Protein AF-A0AAJ5X3U8-F1 (afdb_monomer_lite)

Secondary structure (DSSP, 8-state):
------HHHHHTTS---S-------HHHHHHHHHHHHHHHHHHHHHHHHHTT-HHHHHHHHHHHHHHHHHHHHHHHHHHHHHHH-TTS-HHHHHHHHHHHHHHHHHHHHHHHHHHHHHHHHTTS---

pLDDT: mean 78.02, std 20.42, range [29.86, 94.88]

Sequence (127 aa):
MRFAISPALAAALLVCAAGVRAQSSPTYDSYRQYSQATNQAIDDMGTANDNDDVFAGCRAAERVMYNARYTANALVDLIEETKADGSIDADDRARRLQFYRSEWDDYNQLARDASNGLDACSGINYR

Organism: NCBI:txid3121345

Radius of gyration: 16.68 Å; chains: 1; bounding box: 35×26×49 Å

Foldseek 3Di:
DDDPPPCVLVVVVPPPPDDDPPPCDPLNVLLVVLNVQLVVLVVQLVVCVVVVNLVSNLVSLVSNLVSLVSNLVSLVVVLVVLVPDPPDDPVVSVVSNVVSVVSSVVSVVSNVVSVVSNVVVVPPDPD

Structure (mmCIF, N/CA/C/O backbone):
data_AF-A0AAJ5X3U8-F1
#
_entry.id   AF-A0AAJ5X3U8-F1
#
loop_
_atom_site.group_PDB
_atom_site.id
_atom_site.type_symbol
_atom_site.label_atom_id
_atom_site.label_alt_id
_atom_site.label_comp_id
_atom_site.label_asym_id
_atom_site.label_entity_id
_atom_site.label_seq_id
_atom_site.pdbx_PDB_ins_code
_atom_site.Cartn_x
_atom_site.Cartn_y
_atom_site.Cartn_z
_atom_site.occupancy
_atom_site.B_iso_or_equiv
_atom_site.auth_seq_id
_atom_site.auth_comp_id
_atom_site.auth_asym_id
_atom_site.auth_atom_id
_atom_site.pdbx_PDB_model_num
ATOM 1 N N . MET 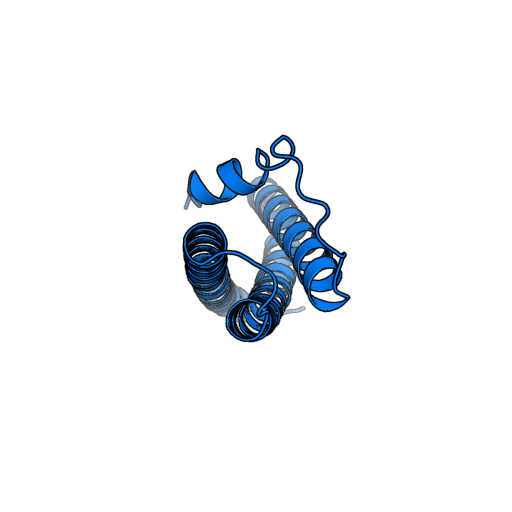A 1 1 ? 4.168 8.960 -20.541 1.00 34.50 1 MET A N 1
ATOM 2 C CA . MET A 1 1 ? 2.910 9.191 -19.796 1.00 34.50 1 MET A CA 1
ATOM 3 C C . MET A 1 1 ? 3.315 9.602 -18.387 1.00 34.50 1 MET A C 1
ATOM 5 O O . MET A 1 1 ? 4.065 8.863 -17.772 1.00 34.50 1 MET A O 1
ATOM 9 N N . ARG A 1 2 ? 2.958 10.806 -17.921 1.00 29.86 2 ARG A N 1
ATOM 10 C CA . ARG A 1 2 ? 3.296 11.268 -16.562 1.00 29.86 2 ARG A CA 1
ATOM 11 C C . ARG A 1 2 ? 2.343 10.586 -15.580 1.00 29.86 2 ARG A C 1
ATOM 13 O O . ARG A 1 2 ? 1.150 10.871 -15.629 1.00 29.86 2 ARG A O 1
ATOM 20 N N . PHE A 1 3 ? 2.851 9.694 -14.733 1.00 35.72 3 PHE A N 1
ATOM 21 C CA . PHE A 1 3 ? 2.089 9.176 -13.599 1.00 35.72 3 PHE A CA 1
ATOM 22 C C . PHE A 1 3 ? 1.889 10.330 -12.615 1.00 35.72 3 PHE A C 1
ATOM 24 O O . PHE A 1 3 ? 2.833 10.795 -1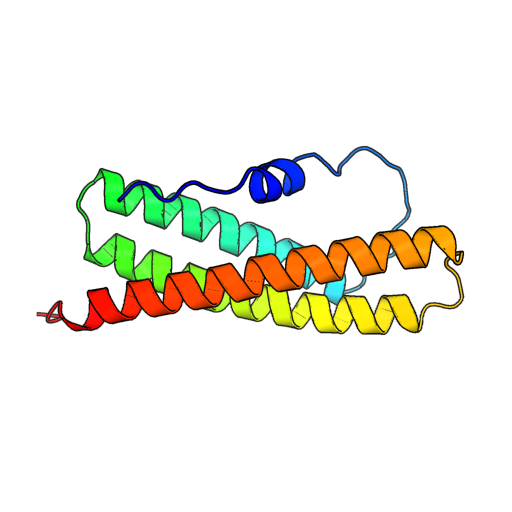1.980 1.00 35.72 3 PHE A O 1
ATOM 31 N N . ALA A 1 4 ? 0.671 10.864 -12.563 1.00 31.64 4 ALA A N 1
ATOM 32 C CA . ALA A 1 4 ? 0.297 11.837 -11.553 1.00 31.64 4 ALA A CA 1
ATOM 33 C C . ALA A 1 4 ? 0.167 11.078 -10.230 1.00 31.64 4 ALA A C 1
ATOM 35 O O . ALA A 1 4 ? -0.813 10.371 -10.015 1.00 31.64 4 ALA A O 1
ATOM 36 N N . ILE A 1 5 ? 1.185 11.179 -9.377 1.00 41.28 5 ILE A N 1
ATOM 37 C CA . ILE A 1 5 ? 1.122 10.669 -8.009 1.00 41.28 5 ILE A CA 1
ATOM 38 C C . ILE A 1 5 ? 0.040 11.493 -7.304 1.00 41.28 5 ILE A C 1
ATOM 40 O O . ILE A 1 5 ? 0.188 12.703 -7.123 1.00 41.28 5 ILE A O 1
ATOM 44 N N . SER A 1 6 ? -1.095 10.859 -7.007 1.00 38.22 6 SER A N 1
ATOM 45 C CA . SER A 1 6 ? -2.247 11.509 -6.386 1.00 38.22 6 SER A CA 1
ATOM 46 C C . SER A 1 6 ? -1.837 12.211 -5.083 1.00 38.22 6 SER A C 1
ATOM 48 O O . SER A 1 6 ? -1.053 11.652 -4.314 1.00 38.22 6 SER A O 1
ATOM 50 N N . PRO A 1 7 ? -2.394 13.394 -4.762 1.00 40.19 7 PRO A N 1
ATOM 51 C CA . PRO A 1 7 ? -2.092 14.124 -3.524 1.00 40.19 7 PRO A CA 1
ATOM 52 C C . PRO A 1 7 ? -2.414 13.340 -2.235 1.00 40.19 7 PRO A C 1
ATOM 54 O O . PRO A 1 7 ? -1.975 13.737 -1.159 1.00 40.19 7 PRO A O 1
ATOM 57 N N . ALA A 1 8 ? -3.119 12.207 -2.336 1.00 41.78 8 ALA A N 1
ATOM 58 C CA . ALA A 1 8 ? -3.292 11.237 -1.256 1.00 41.78 8 ALA A CA 1
ATOM 59 C C . ALA A 1 8 ? -1.958 10.609 -0.797 1.00 41.78 8 ALA A C 1
ATOM 61 O O . ALA A 1 8 ? -1.715 10.523 0.405 1.00 41.78 8 ALA A O 1
ATOM 62 N N . LEU A 1 9 ? -1.036 10.293 -1.721 1.00 41.47 9 LEU A N 1
ATOM 63 C CA . LEU A 1 9 ? 0.303 9.785 -1.375 1.00 41.47 9 LEU A CA 1
ATOM 64 C C . LEU A 1 9 ? 1.155 10.845 -0.654 1.00 41.47 9 LEU A C 1
ATOM 66 O O . LEU A 1 9 ? 1.961 10.515 0.212 1.00 41.47 9 LEU A O 1
ATOM 70 N N . ALA A 1 10 ? 0.943 12.130 -0.957 1.00 38.22 10 ALA A N 1
ATOM 71 C CA . ALA A 1 10 ? 1.606 13.231 -0.258 1.00 38.22 10 ALA A CA 1
ATOM 72 C C . ALA A 1 10 ? 1.051 13.449 1.165 1.00 38.22 10 ALA A C 1
ATOM 74 O O . ALA A 1 10 ? 1.770 13.929 2.041 1.00 38.22 10 ALA A O 1
ATOM 75 N N . ALA A 1 11 ? -0.203 13.065 1.429 1.00 37.88 11 ALA A N 1
ATOM 76 C CA . ALA A 1 11 ? -0.806 13.160 2.758 1.00 37.88 11 ALA A CA 1
ATOM 77 C C . ALA A 1 11 ? -0.277 12.090 3.735 1.00 37.88 11 ALA A C 1
ATOM 79 O O . ALA A 1 11 ? -0.254 12.332 4.943 1.00 37.88 11 ALA A O 1
ATOM 80 N N . ALA A 1 12 ? 0.240 10.963 3.229 1.00 42.53 12 ALA A N 1
ATOM 81 C CA . ALA A 1 12 ? 0.898 9.939 4.046 1.00 42.53 12 ALA A CA 1
ATOM 82 C C . ALA A 1 12 ? 2.191 10.444 4.729 1.00 42.53 12 ALA A C 1
ATOM 84 O O . ALA A 1 12 ? 2.628 9.878 5.730 1.00 42.53 12 ALA A O 1
ATOM 85 N N . LEU A 1 13 ? 2.780 11.548 4.248 1.00 41.22 13 LEU A N 1
ATOM 86 C CA . LEU A 1 13 ? 3.964 12.185 4.842 1.00 41.22 13 LEU A CA 1
ATOM 87 C C . LEU A 1 13 ? 3.651 13.133 6.018 1.00 41.22 13 LEU A C 1
ATOM 89 O O . LEU A 1 13 ? 4.582 13.559 6.701 1.00 41.22 13 LEU A O 1
ATOM 93 N N . LEU A 1 14 ? 2.378 13.466 6.288 1.00 37.28 14 LEU A N 1
ATOM 94 C CA . LEU A 1 14 ? 2.002 14.501 7.269 1.00 37.28 14 LEU A CA 1
ATOM 95 C C . LEU A 1 14 ? 1.254 14.009 8.522 1.00 37.28 14 LEU A C 1
ATOM 97 O O . LEU A 1 14 ? 0.810 14.832 9.323 1.00 37.28 14 LEU A O 1
ATOM 101 N N . VAL A 1 15 ? 1.148 12.700 8.764 1.00 44.69 15 VAL A N 1
ATOM 102 C CA . VAL A 1 15 ? 0.530 12.170 9.999 1.00 44.69 15 VAL A CA 1
ATOM 103 C C . VAL A 1 15 ? 1.608 11.822 11.032 1.00 44.69 15 VAL A C 1
ATOM 105 O O . VAL A 1 15 ? 1.815 10.670 11.390 1.00 44.69 15 VAL A O 1
ATOM 108 N N . CYS A 1 16 ? 2.316 12.843 11.524 1.00 39.47 16 CYS A N 1
ATOM 109 C CA . CYS A 1 16 ? 3.278 12.707 12.631 1.00 39.47 16 CYS A CA 1
ATOM 110 C C . CYS A 1 16 ? 2.926 13.537 13.881 1.00 39.47 16 CYS A C 1
ATOM 112 O O . CYS A 1 16 ? 3.721 13.580 14.814 1.00 39.47 16 CYS A O 1
ATOM 114 N N . ALA A 1 17 ? 1.766 14.201 13.951 1.00 34.34 17 ALA A N 1
ATOM 115 C CA . ALA A 1 17 ? 1.547 15.240 14.972 1.00 34.34 17 ALA A CA 1
ATOM 116 C C . ALA A 1 17 ? 0.270 15.128 15.824 1.00 34.34 17 ALA A C 1
ATOM 118 O O . ALA A 1 17 ? -0.076 16.088 16.508 1.00 34.34 17 ALA A O 1
ATOM 119 N N . ALA A 1 18 ? -0.414 13.984 15.857 1.00 33.69 18 ALA A N 1
ATOM 120 C CA . ALA A 1 18 ? -1.495 13.765 16.821 1.00 33.69 18 ALA A CA 1
ATOM 121 C C . ALA A 1 18 ? -1.136 12.588 17.724 1.00 33.69 18 ALA A C 1
ATOM 123 O O . ALA A 1 18 ? -1.187 11.430 17.316 1.00 33.69 18 ALA A O 1
ATOM 124 N N . GLY A 1 19 ? -0.709 12.915 18.945 1.00 37.31 19 GLY A N 1
ATOM 125 C CA . GLY A 1 19 ? -0.332 11.956 19.968 1.00 37.31 19 GLY A CA 1
ATOM 126 C C . GLY A 1 19 ? -1.412 10.906 20.182 1.00 37.31 19 GLY A C 1
ATOM 127 O O . GLY A 1 19 ? -2.456 11.174 20.762 1.00 37.31 19 GLY A O 1
ATOM 128 N N . VAL A 1 20 ? -1.114 9.685 19.768 1.00 40.06 20 VAL A N 1
ATOM 129 C CA . VAL A 1 20 ? -1.757 8.491 20.284 1.00 40.06 20 VAL A CA 1
ATOM 130 C C . VAL A 1 20 ? -0.620 7.539 20.583 1.00 40.06 20 VAL A C 1
ATOM 132 O O . VAL A 1 20 ? 0.205 7.252 19.719 1.00 40.06 20 VAL A O 1
ATOM 135 N N . ARG A 1 21 ? -0.556 7.061 21.825 1.00 39.31 21 ARG A N 1
ATOM 136 C CA . ARG A 1 21 ? 0.128 5.811 22.151 1.00 39.31 21 ARG A CA 1
ATOM 137 C C . ARG A 1 21 ? -0.571 4.704 21.357 1.00 39.31 21 ARG A C 1
ATOM 139 O O . ARG A 1 21 ? -1.401 3.985 21.900 1.00 39.31 21 ARG A O 1
ATOM 146 N N . ALA A 1 22 ? -0.308 4.618 20.058 1.00 42.81 22 ALA A N 1
ATOM 147 C CA . ALA A 1 22 ? -0.559 3.411 19.309 1.00 42.81 22 ALA A CA 1
ATOM 148 C C . ALA A 1 22 ? 0.368 2.381 19.948 1.00 42.81 22 ALA A C 1
ATOM 150 O O . ALA A 1 22 ? 1.589 2.528 19.905 1.00 42.81 22 ALA A O 1
ATOM 151 N N . GLN A 1 23 ? -0.207 1.395 20.634 1.00 49.78 23 GLN A N 1
ATOM 152 C CA . GLN A 1 23 ? 0.495 0.133 20.803 1.00 49.78 23 GLN A CA 1
ATOM 153 C C . GLN A 1 23 ? 0.881 -0.277 19.384 1.00 49.78 23 GLN A C 1
ATOM 155 O O . GLN A 1 23 ? 0.002 -0.491 18.553 1.00 49.78 23 GLN A O 1
ATOM 160 N N . SER A 1 24 ? 2.173 -0.228 19.074 1.00 57.28 24 SER A N 1
ATOM 161 C CA . SER A 1 24 ? 2.716 -0.679 17.800 1.00 57.28 24 SER A CA 1
ATOM 162 C C . SER A 1 24 ? 2.395 -2.166 17.700 1.00 57.28 24 SER A C 1
ATOM 164 O O . SER A 1 24 ? 3.090 -2.994 18.294 1.00 57.28 24 SER A O 1
ATOM 166 N N . SER A 1 25 ? 1.264 -2.504 17.072 1.00 72.12 25 SER A N 1
ATOM 167 C CA . SER A 1 25 ? 0.962 -3.895 16.770 1.00 72.12 25 SER A CA 1
ATOM 168 C C . SER A 1 25 ? 1.970 -4.359 15.714 1.00 72.12 25 SER A C 1
ATOM 170 O O . SER A 1 25 ? 2.360 -3.564 14.850 1.00 72.12 25 SER A O 1
ATOM 172 N N . PRO A 1 26 ? 2.408 -5.629 15.747 1.00 80.50 26 PRO A N 1
ATOM 173 C CA . PRO A 1 26 ? 3.287 -6.175 14.711 1.00 80.50 26 PRO A CA 1
ATOM 174 C C . PRO A 1 26 ? 2.734 -5.960 13.290 1.00 80.50 26 PRO A C 1
ATOM 176 O O . PRO A 1 26 ? 3.488 -5.761 12.335 1.00 80.50 26 PRO A O 1
ATOM 179 N N . THR A 1 27 ? 1.406 -5.948 13.164 1.00 83.12 27 THR A N 1
ATOM 180 C CA . THR A 1 27 ? 0.658 -5.652 11.940 1.00 83.12 27 THR A CA 1
ATOM 181 C C . THR A 1 27 ? 0.841 -4.200 11.498 1.00 83.12 27 THR A C 1
ATOM 183 O O . THR A 1 27 ? 1.139 -3.953 10.330 1.00 83.12 27 THR A O 1
ATOM 186 N N . TYR A 1 28 ? 0.753 -3.234 12.420 1.00 83.62 28 TYR A N 1
ATOM 187 C CA . TYR A 1 28 ? 0.984 -1.818 12.119 1.00 83.62 28 TYR A CA 1
ATOM 188 C C . TYR A 1 28 ? 2.433 -1.539 11.710 1.00 83.62 28 TYR A C 1
ATOM 190 O O . TYR A 1 28 ? 2.677 -0.800 10.755 1.00 83.62 28 TYR A O 1
ATOM 198 N N . ASP A 1 29 ? 3.398 -2.171 12.381 1.00 84.56 29 ASP A N 1
ATOM 199 C CA . ASP A 1 29 ? 4.814 -2.050 12.024 1.00 84.56 29 ASP A CA 1
ATOM 200 C C . ASP A 1 29 ? 5.094 -2.626 10.633 1.00 84.56 29 ASP A C 1
ATOM 202 O O . ASP A 1 29 ? 5.803 -2.004 9.837 1.00 84.56 29 ASP A O 1
ATOM 206 N N . SER A 1 30 ? 4.473 -3.766 10.310 1.00 82.38 30 SER A N 1
ATOM 207 C CA . SER A 1 30 ? 4.533 -4.361 8.974 1.00 82.38 30 SER A CA 1
ATOM 208 C C . SER A 1 30 ? 3.935 -3.413 7.935 1.00 82.38 30 SER A C 1
ATOM 210 O O . SER A 1 30 ? 4.617 -3.057 6.978 1.00 82.38 30 SER A O 1
ATOM 212 N N . TYR A 1 31 ? 2.708 -2.928 8.143 1.00 85.50 31 TYR A N 1
ATOM 213 C CA . TYR A 1 31 ? 2.081 -1.934 7.267 1.00 85.50 31 TYR A CA 1
ATOM 214 C C . TYR A 1 31 ? 3.012 -0.735 7.014 1.00 85.50 31 TYR A C 1
ATOM 216 O O . TYR A 1 31 ? 3.239 -0.366 5.862 1.00 85.50 31 TYR A O 1
ATOM 224 N N . ARG A 1 32 ? 3.627 -0.178 8.066 1.00 88.00 32 ARG A N 1
ATOM 225 C CA . ARG A 1 32 ? 4.526 0.978 7.956 1.00 88.00 32 ARG A CA 1
ATOM 226 C C . ARG A 1 32 ? 5.806 0.662 7.179 1.00 88.00 32 ARG A C 1
ATOM 228 O O . ARG A 1 32 ? 6.300 1.500 6.430 1.00 88.00 3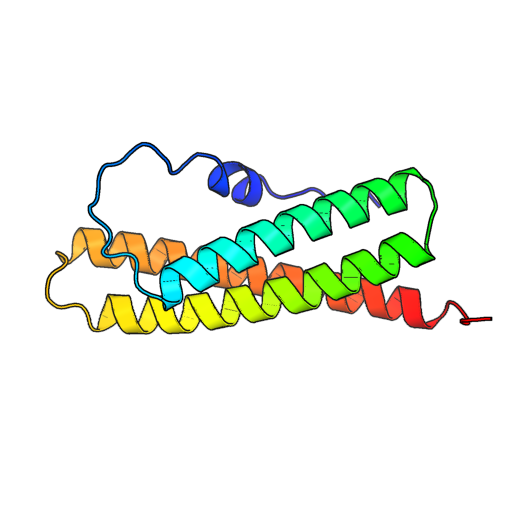2 ARG A O 1
ATOM 235 N N . GLN A 1 33 ? 6.371 -0.527 7.367 1.00 88.69 33 GLN A N 1
ATOM 236 C CA . GLN A 1 33 ? 7.560 -0.955 6.635 1.00 88.69 33 GLN A CA 1
ATOM 237 C C . GLN A 1 33 ? 7.256 -1.138 5.142 1.00 88.69 33 GLN A C 1
ATOM 239 O O . GLN A 1 33 ? 8.020 -0.672 4.295 1.00 88.69 33 GLN A O 1
ATOM 244 N N . TYR A 1 34 ? 6.144 -1.796 4.809 1.00 85.75 34 TYR A N 1
ATOM 245 C CA . TYR A 1 34 ? 5.785 -2.071 3.419 1.00 85.75 34 TYR A CA 1
ATOM 246 C C . TYR A 1 34 ? 5.260 -0.836 2.684 1.00 85.75 34 TYR A C 1
ATOM 248 O O . TYR A 1 34 ? 5.565 -0.680 1.501 1.00 85.75 34 TYR A O 1
ATOM 256 N N . SER A 1 35 ? 4.589 0.100 3.361 1.00 87.44 35 SER A N 1
ATOM 257 C CA . SER A 1 35 ? 4.228 1.392 2.765 1.00 87.44 35 SER A CA 1
ATOM 258 C C . SER A 1 35 ? 5.472 2.197 2.375 1.00 87.44 35 SER A C 1
ATOM 260 O O . SER A 1 35 ? 5.580 2.674 1.245 1.00 87.44 35 SER A O 1
ATOM 262 N N . GLN A 1 36 ? 6.480 2.254 3.252 1.00 90.88 36 GLN A N 1
ATOM 263 C CA . GLN A 1 36 ? 7.769 2.890 2.954 1.00 90.88 36 GLN A CA 1
ATOM 264 C C . GLN A 1 36 ? 8.503 2.203 1.800 1.00 90.88 36 GLN A C 1
ATOM 266 O O . GLN A 1 36 ? 8.992 2.875 0.893 1.00 90.88 36 GLN A O 1
ATOM 271 N N . ALA A 1 37 ? 8.546 0.868 1.799 1.00 89.44 37 ALA A N 1
ATOM 272 C CA . ALA A 1 37 ? 9.151 0.106 0.711 1.00 89.44 37 ALA A CA 1
ATOM 273 C C . ALA A 1 37 ? 8.405 0.296 -0.623 1.00 89.44 37 ALA A C 1
ATOM 275 O O . ALA A 1 37 ? 9.027 0.273 -1.686 1.00 89.44 37 ALA A O 1
ATOM 276 N N . THR A 1 38 ? 7.083 0.492 -0.586 1.00 88.94 38 THR A N 1
ATOM 277 C CA . THR A 1 38 ? 6.284 0.816 -1.775 1.00 88.94 38 THR A CA 1
ATOM 278 C C . THR A 1 38 ? 6.672 2.187 -2.321 1.00 88.94 38 THR A C 1
ATOM 280 O O . THR A 1 38 ? 6.971 2.291 -3.506 1.00 88.94 38 THR A O 1
ATOM 283 N N . ASN A 1 39 ? 6.759 3.209 -1.465 1.00 88.19 39 ASN A N 1
ATOM 284 C CA . ASN A 1 39 ? 7.158 4.560 -1.875 1.00 88.19 39 ASN A CA 1
ATOM 285 C C . ASN A 1 39 ? 8.561 4.588 -2.491 1.00 88.19 39 ASN A C 1
ATOM 287 O O . ASN A 1 39 ? 8.739 5.142 -3.570 1.00 88.19 39 ASN A O 1
ATOM 291 N N . GLN A 1 40 ? 9.528 3.897 -1.881 1.00 92.25 40 GLN A N 1
ATOM 292 C CA . GLN A 1 40 ? 10.867 3.787 -2.463 1.00 92.25 40 GLN A CA 1
ATOM 293 C C . GLN A 1 40 ? 10.835 3.122 -3.848 1.00 92.25 40 GLN A C 1
ATOM 295 O O . GLN A 1 40 ? 11.515 3.563 -4.768 1.00 92.25 40 GLN A O 1
ATOM 300 N N . ALA A 1 41 ? 10.029 2.072 -4.026 1.00 89.06 41 ALA A N 1
ATOM 301 C CA . ALA A 1 41 ? 9.905 1.410 -5.320 1.00 89.06 41 ALA A CA 1
ATOM 302 C C . ALA A 1 41 ? 9.247 2.312 -6.385 1.00 89.06 41 ALA A C 1
ATOM 304 O O . ALA A 1 41 ? 9.621 2.225 -7.554 1.00 89.06 41 ALA A O 1
ATOM 305 N N . ILE A 1 42 ? 8.315 3.189 -5.993 1.00 87.69 42 ILE A N 1
ATOM 306 C CA . ILE A 1 42 ? 7.735 4.210 -6.881 1.00 87.69 42 ILE A CA 1
ATOM 307 C C . ILE A 1 42 ? 8.815 5.207 -7.318 1.00 87.69 42 ILE A C 1
ATOM 309 O O . ILE A 1 42 ? 8.929 5.485 -8.512 1.00 87.69 42 ILE A O 1
ATOM 313 N N . ASP A 1 43 ? 9.632 5.700 -6.387 1.00 90.56 43 ASP A N 1
ATOM 314 C CA . ASP A 1 43 ? 10.713 6.650 -6.685 1.00 90.56 43 ASP A CA 1
ATOM 315 C C . ASP A 1 43 ? 11.775 6.035 -7.606 1.00 90.56 43 ASP A C 1
ATOM 317 O O . ASP A 1 43 ? 12.220 6.661 -8.574 1.00 90.56 43 ASP A O 1
ATOM 321 N N . ASP A 1 44 ? 12.139 4.775 -7.360 1.00 88.00 44 ASP A N 1
ATOM 322 C CA . ASP A 1 44 ? 13.064 4.029 -8.213 1.00 88.00 44 ASP A CA 1
ATOM 323 C C . ASP A 1 44 ? 12.485 3.834 -9.625 1.00 88.00 44 ASP A C 1
ATOM 325 O O . ASP A 1 44 ? 13.212 3.929 -10.614 1.00 88.00 44 ASP A O 1
ATOM 329 N N . MET A 1 45 ? 11.174 3.582 -9.735 1.00 86.31 45 MET A N 1
ATOM 330 C CA . MET A 1 45 ? 10.477 3.462 -11.018 1.00 86.31 45 MET A CA 1
ATOM 331 C C . MET A 1 45 ? 10.464 4.796 -11.769 1.00 86.31 45 MET A C 1
ATOM 333 O O . MET A 1 45 ? 10.707 4.819 -12.975 1.00 86.31 45 MET A O 1
ATOM 337 N N . GLY A 1 46 ? 10.217 5.906 -11.067 1.00 87.62 46 GLY A N 1
ATOM 338 C CA . GLY A 1 46 ? 10.310 7.256 -11.624 1.00 87.62 46 GLY A CA 1
ATOM 339 C C . GLY A 1 46 ? 11.712 7.553 -12.149 1.00 87.62 46 GLY A C 1
ATOM 340 O O . GLY A 1 46 ? 11.870 7.898 -13.315 1.00 87.62 46 GLY A O 1
ATOM 341 N N . THR A 1 47 ? 12.731 7.294 -11.329 1.00 90.69 47 THR A N 1
ATOM 342 C CA . THR A 1 47 ? 14.143 7.480 -11.695 1.00 90.69 47 THR A CA 1
ATOM 343 C C . THR A 1 47 ? 14.542 6.633 -12.902 1.00 90.69 47 THR A C 1
ATOM 345 O O . THR A 1 47 ? 15.269 7.095 -13.777 1.00 90.69 47 THR A O 1
ATOM 348 N N . ALA A 1 48 ? 14.084 5.383 -12.972 1.00 87.69 48 ALA A N 1
ATOM 349 C CA . ALA A 1 48 ? 14.367 4.518 -14.110 1.00 87.69 48 ALA A CA 1
ATOM 350 C C . ALA A 1 48 ? 13.705 5.026 -15.399 1.00 87.69 48 ALA A C 1
ATOM 352 O O . ALA A 1 48 ? 14.355 5.055 -16.442 1.00 87.69 48 ALA A O 1
ATOM 353 N N . ASN A 1 49 ? 12.451 5.482 -15.314 1.00 82.75 49 ASN A N 1
ATOM 354 C CA . ASN A 1 49 ? 11.743 6.085 -16.443 1.00 82.75 49 ASN A CA 1
ATOM 355 C C . ASN A 1 49 ? 12.421 7.375 -16.925 1.00 82.75 49 ASN A C 1
ATOM 357 O O . ASN A 1 49 ? 12.543 7.571 -18.128 1.00 82.75 49 ASN A O 1
ATOM 361 N N . ASP A 1 50 ? 12.890 8.228 -16.010 1.00 88.62 50 ASP A N 1
ATOM 362 C CA . ASP A 1 50 ? 13.596 9.471 -16.350 1.00 88.62 50 ASP A CA 1
ATOM 363 C C . ASP A 1 50 ? 14.954 9.215 -17.029 1.00 88.62 50 ASP A C 1
ATOM 365 O O . ASP A 1 50 ? 15.446 10.061 -17.775 1.00 88.62 50 ASP A O 1
ATOM 369 N N . ASN A 1 51 ? 15.547 8.041 -16.794 1.00 86.88 51 ASN A N 1
ATOM 370 C CA . ASN A 1 51 ? 16.797 7.596 -17.411 1.00 86.88 51 ASN A CA 1
ATOM 371 C C . ASN A 1 51 ? 16.590 6.713 -18.656 1.00 86.88 51 ASN A C 1
ATOM 373 O O . ASN A 1 51 ? 17.565 6.154 -19.158 1.00 86.88 51 ASN A O 1
ATOM 377 N N . ASP A 1 52 ? 15.347 6.537 -19.120 1.00 86.31 52 ASP A N 1
ATOM 378 C CA . ASP A 1 52 ? 14.973 5.599 -20.189 1.00 86.31 52 ASP A CA 1
ATOM 379 C C . ASP A 1 52 ? 15.451 4.141 -19.941 1.00 86.31 52 ASP A C 1
ATOM 381 O O . ASP A 1 52 ? 15.551 3.330 -20.868 1.00 86.31 52 ASP A O 1
ATOM 385 N N . ASP A 1 53 ? 15.728 3.763 -18.684 1.00 89.31 53 ASP A N 1
ATOM 386 C CA . ASP A 1 53 ? 16.133 2.404 -18.305 1.00 89.31 53 ASP A CA 1
ATOM 387 C C . ASP A 1 53 ? 14.894 1.536 -18.091 1.00 89.31 53 ASP A C 1
ATOM 389 O O . ASP A 1 53 ? 14.381 1.354 -16.981 1.00 89.31 53 ASP A O 1
ATOM 393 N N . VAL A 1 54 ? 14.414 0.969 -19.195 1.00 85.06 54 VAL A N 1
ATOM 394 C CA . VAL A 1 54 ? 13.196 0.160 -19.197 1.00 85.06 54 VAL A CA 1
ATOM 395 C C . VAL A 1 54 ? 13.334 -1.085 -18.310 1.00 85.06 54 VAL A C 1
ATOM 397 O O . VAL A 1 54 ? 12.380 -1.469 -17.637 1.00 85.06 54 VAL A O 1
ATOM 400 N N . PHE A 1 55 ? 14.522 -1.693 -18.219 1.00 86.88 55 PHE A N 1
ATOM 401 C CA . PHE A 1 55 ? 14.729 -2.874 -17.374 1.00 86.88 55 PHE A CA 1
ATOM 402 C C . PHE A 1 55 ? 14.677 -2.529 -15.883 1.00 86.88 55 PHE A C 1
ATOM 404 O O . PHE A 1 55 ? 14.079 -3.269 -15.093 1.00 86.88 55 PHE A O 1
ATOM 411 N N . ALA A 1 56 ? 15.290 -1.416 -15.473 1.00 87.62 56 ALA A N 1
ATOM 412 C CA . ALA A 1 56 ? 15.168 -0.928 -14.105 1.00 87.62 56 ALA A CA 1
ATOM 413 C C . ALA A 1 56 ? 13.727 -0.509 -13.782 1.00 87.62 56 ALA A C 1
ATOM 415 O O . ALA A 1 56 ? 13.242 -0.854 -12.703 1.00 87.62 56 ALA A O 1
ATOM 416 N N . GLY A 1 57 ? 13.028 0.129 -14.728 1.00 87.50 57 GLY A N 1
ATOM 417 C CA . GLY A 1 57 ? 11.628 0.527 -14.584 1.00 87.50 57 GLY A CA 1
ATOM 418 C C . GLY A 1 57 ? 10.716 -0.673 -14.346 1.00 87.50 57 GLY A C 1
ATOM 419 O O . GLY A 1 57 ? 9.940 -0.680 -13.393 1.00 87.50 57 GLY A O 1
ATOM 420 N N . CYS A 1 58 ? 10.887 -1.743 -15.124 1.00 88.62 58 CYS A N 1
ATOM 421 C CA . CYS A 1 58 ? 10.123 -2.981 -14.966 1.00 88.62 58 CYS A CA 1
ATOM 422 C C . CYS A 1 58 ? 10.385 -3.679 -13.624 1.00 88.62 58 CYS A C 1
ATOM 424 O O . CYS A 1 58 ? 9.444 -4.090 -12.949 1.00 88.62 58 CYS A O 1
ATOM 426 N N . ARG A 1 59 ? 11.645 -3.762 -13.172 1.00 89.81 59 ARG A N 1
ATOM 427 C CA . ARG A 1 59 ? 11.956 -4.315 -11.838 1.00 89.81 59 ARG A CA 1
ATOM 428 C C . ARG A 1 59 ? 11.365 -3.473 -10.710 1.00 89.81 59 ARG A C 1
ATOM 430 O O . ARG A 1 59 ? 10.930 -4.016 -9.699 1.00 89.81 59 ARG A O 1
ATOM 437 N N . ALA A 1 60 ? 11.375 -2.152 -10.854 1.00 88.81 60 ALA A N 1
ATOM 438 C CA . ALA A 1 60 ? 10.776 -1.264 -9.871 1.00 88.81 60 ALA A CA 1
ATOM 439 C C . ALA A 1 60 ? 9.246 -1.423 -9.840 1.00 88.81 60 ALA A C 1
ATOM 441 O O . ALA A 1 60 ? 8.687 -1.568 -8.756 1.00 88.81 60 ALA A O 1
ATOM 442 N N . ALA A 1 61 ? 8.587 -1.529 -10.999 1.00 89.62 61 ALA A N 1
ATOM 443 C CA . ALA A 1 61 ? 7.155 -1.823 -11.096 1.00 89.62 61 ALA A CA 1
ATOM 444 C C . ALA A 1 61 ? 6.780 -3.165 -10.437 1.00 89.62 61 ALA A C 1
ATOM 446 O O . ALA A 1 61 ? 5.770 -3.247 -9.738 1.00 89.62 61 ALA A O 1
ATOM 447 N N . GLU A 1 62 ? 7.616 -4.200 -10.571 1.00 92.00 62 GLU A N 1
ATOM 448 C CA . GLU A 1 62 ? 7.423 -5.492 -9.895 1.00 92.00 62 GLU A CA 1
ATOM 449 C C . GLU A 1 62 ? 7.466 -5.342 -8.370 1.00 92.00 62 GLU A C 1
ATOM 451 O O . GLU A 1 62 ? 6.583 -5.841 -7.664 1.00 92.00 62 GLU A O 1
ATOM 456 N N . ARG A 1 63 ? 8.439 -4.576 -7.855 1.00 92.12 63 ARG A N 1
ATOM 457 C CA . ARG A 1 63 ? 8.512 -4.249 -6.424 1.00 92.12 63 ARG A CA 1
ATOM 458 C C . ARG A 1 63 ? 7.307 -3.436 -5.957 1.00 92.12 63 ARG A C 1
ATOM 460 O O . ARG A 1 63 ? 6.780 -3.737 -4.890 1.00 92.12 63 ARG A O 1
ATOM 467 N N . VAL A 1 64 ? 6.855 -2.445 -6.732 1.00 92.31 64 VAL A N 1
ATOM 468 C CA . VAL A 1 64 ? 5.645 -1.665 -6.416 1.00 92.31 64 VAL A CA 1
ATOM 469 C C . VAL A 1 64 ? 4.439 -2.594 -6.313 1.00 92.31 64 VAL A C 1
ATOM 471 O O . VAL A 1 64 ? 3.745 -2.560 -5.302 1.00 92.31 64 VAL A O 1
ATOM 474 N N . MET A 1 65 ? 4.219 -3.470 -7.299 1.00 93.38 65 MET A N 1
ATOM 475 C CA . MET A 1 65 ? 3.100 -4.417 -7.287 1.00 93.38 65 MET A CA 1
ATOM 476 C C . MET A 1 65 ? 3.135 -5.316 -6.043 1.00 93.38 65 MET A C 1
ATOM 478 O O . MET A 1 65 ? 2.115 -5.485 -5.371 1.00 93.38 65 MET A O 1
ATOM 482 N N . TYR A 1 66 ? 4.296 -5.898 -5.732 1.00 93.69 66 TYR A N 1
ATOM 483 C CA . TYR A 1 66 ? 4.449 -6.799 -4.592 1.00 93.69 66 TYR A CA 1
ATOM 484 C C . TYR A 1 66 ? 4.245 -6.075 -3.254 1.00 93.69 66 TYR A C 1
ATOM 486 O O . TYR A 1 66 ? 3.435 -6.511 -2.433 1.00 93.69 66 TYR A O 1
ATOM 494 N N . ASN A 1 67 ? 4.925 -4.942 -3.055 1.00 92.88 67 ASN A N 1
ATOM 495 C CA . ASN A 1 67 ? 4.853 -4.179 -1.810 1.00 92.88 67 ASN A CA 1
ATOM 496 C C . ASN A 1 67 ? 3.451 -3.594 -1.594 1.00 92.88 67 ASN A C 1
ATOM 498 O O . ASN A 1 67 ? 2.932 -3.660 -0.480 1.00 92.88 67 ASN A O 1
ATOM 502 N N . ALA A 1 68 ? 2.797 -3.107 -2.653 1.00 92.12 68 ALA A N 1
ATOM 503 C CA . ALA A 1 68 ? 1.440 -2.580 -2.575 1.00 92.12 68 ALA A CA 1
ATOM 504 C C . ALA A 1 68 ? 0.425 -3.671 -2.198 1.00 92.12 68 ALA A C 1
ATOM 506 O O . ALA A 1 68 ? -0.386 -3.464 -1.298 1.00 92.12 68 ALA A O 1
ATOM 507 N N . ARG A 1 69 ? 0.513 -4.873 -2.793 1.00 93.88 69 ARG A N 1
ATOM 508 C CA . ARG A 1 69 ? -0.332 -6.016 -2.391 1.00 93.88 69 ARG A CA 1
ATOM 509 C C . ARG A 1 69 ? -0.106 -6.424 -0.941 1.00 93.88 69 ARG A C 1
ATOM 511 O O . ARG A 1 69 ? -1.069 -6.695 -0.228 1.00 93.88 69 ARG A O 1
ATOM 518 N N . TYR A 1 70 ? 1.149 -6.474 -0.502 1.00 93.50 70 TYR A N 1
ATOM 519 C CA . TYR A 1 70 ? 1.456 -6.817 0.882 1.00 93.50 70 TYR A CA 1
ATOM 520 C C . TYR A 1 70 ? 0.900 -5.765 1.851 1.00 93.50 70 TYR A C 1
ATOM 522 O O . TYR A 1 70 ? 0.281 -6.111 2.855 1.00 93.50 70 TYR A O 1
ATOM 530 N N . THR A 1 71 ? 1.059 -4.482 1.520 1.00 89.38 71 THR A N 1
ATOM 531 C CA . THR A 1 71 ? 0.533 -3.367 2.319 1.00 89.38 71 THR A CA 1
ATOM 532 C C . THR A 1 71 ? -0.993 -3.414 2.392 1.00 89.38 71 THR A C 1
ATOM 534 O O . THR A 1 71 ? -1.552 -3.284 3.478 1.00 89.38 71 THR A O 1
ATOM 537 N N . ALA A 1 72 ? -1.672 -3.692 1.274 1.00 92.44 72 ALA A N 1
ATOM 538 C CA . ALA A 1 72 ? -3.118 -3.888 1.250 1.00 92.44 72 ALA A CA 1
ATOM 539 C C . ALA A 1 72 ? -3.549 -5.054 2.159 1.00 92.44 72 ALA A C 1
ATOM 541 O O . ALA A 1 72 ? -4.493 -4.913 2.928 1.00 92.44 72 ALA A O 1
ATOM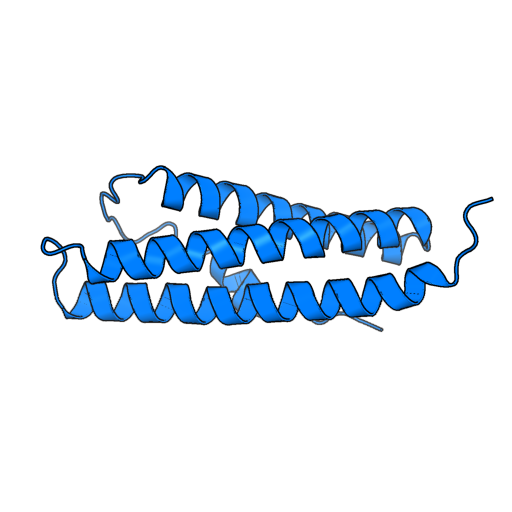 542 N N . ASN A 1 73 ? -2.837 -6.182 2.159 1.00 91.00 73 ASN A N 1
ATOM 543 C CA . ASN A 1 73 ? -3.153 -7.282 3.077 1.00 91.00 73 ASN A CA 1
ATOM 544 C C . ASN A 1 73 ? -2.959 -6.884 4.550 1.00 91.00 73 ASN A C 1
ATOM 546 O O . ASN A 1 73 ? -3.849 -7.125 5.360 1.00 91.00 73 ASN A O 1
ATOM 550 N N . ALA A 1 74 ? -1.862 -6.199 4.886 1.00 90.50 74 ALA A N 1
ATOM 551 C CA . ALA A 1 74 ? -1.636 -5.705 6.247 1.00 90.50 74 ALA A CA 1
ATOM 552 C C . ALA A 1 74 ? -2.724 -4.708 6.698 1.00 90.50 74 ALA A C 1
ATOM 554 O O . ALA A 1 74 ? -3.109 -4.688 7.865 1.00 90.50 74 ALA A O 1
ATOM 555 N N . LEU A 1 75 ? -3.264 -3.905 5.776 1.00 91.56 75 LEU A N 1
ATOM 556 C CA . LEU A 1 75 ? -4.390 -3.009 6.049 1.00 91.56 75 LEU A CA 1
ATOM 557 C C . LEU A 1 75 ? -5.694 -3.763 6.328 1.00 91.56 75 LEU A C 1
ATOM 559 O O . LEU A 1 75 ? -6.470 -3.316 7.169 1.00 91.56 75 LEU A O 1
ATOM 563 N N . VAL A 1 76 ? -5.936 -4.908 5.679 1.00 94.44 76 VAL A N 1
ATOM 564 C CA . VAL A 1 76 ? -7.085 -5.773 6.009 1.00 94.44 76 VAL A CA 1
ATOM 565 C C . VAL A 1 76 ? -6.984 -6.257 7.453 1.00 94.44 76 VAL A C 1
ATOM 567 O O . VAL A 1 76 ? -7.957 -6.145 8.200 1.00 94.44 76 VAL A O 1
ATOM 570 N N . ASP A 1 77 ? -5.803 -6.711 7.867 1.00 92.62 77 ASP A N 1
ATOM 571 C CA . ASP A 1 77 ? -5.569 -7.164 9.239 1.00 92.62 77 ASP A CA 1
ATOM 572 C C . ASP A 1 77 ? -5.753 -6.013 10.245 1.00 92.62 77 ASP A C 1
ATOM 574 O O . ASP A 1 77 ? -6.467 -6.165 11.237 1.00 92.62 77 ASP A O 1
ATOM 578 N N . LEU A 1 78 ? -5.225 -4.817 9.951 1.00 90.69 78 LEU A N 1
ATOM 579 C CA . LEU A 1 78 ? -5.434 -3.618 10.777 1.00 90.69 78 LEU A CA 1
ATOM 580 C C . LEU A 1 78 ? -6.905 -3.206 10.880 1.00 90.69 78 LEU A C 1
ATOM 582 O O . LEU A 1 78 ? -7.348 -2.741 11.935 1.00 90.69 78 LEU A O 1
ATOM 586 N N . ILE A 1 79 ? -7.677 -3.362 9.803 1.00 92.69 79 ILE A N 1
ATOM 587 C CA . ILE A 1 79 ? -9.120 -3.106 9.802 1.00 92.69 79 ILE A CA 1
ATOM 588 C C . ILE A 1 79 ? -9.826 -4.069 10.760 1.00 92.69 79 ILE A C 1
ATOM 590 O O . ILE A 1 79 ? -10.682 -3.626 11.529 1.00 92.69 79 ILE A O 1
ATOM 594 N N . GLU A 1 80 ? -9.488 -5.359 10.740 1.00 93.06 80 GLU A N 1
ATOM 595 C CA . GLU A 1 80 ? -10.075 -6.348 11.650 1.00 93.06 80 GLU A CA 1
ATOM 596 C C . GLU A 1 80 ? -9.643 -6.122 13.108 1.00 93.06 80 GLU A C 1
ATOM 598 O O . GLU A 1 80 ? -10.502 -6.078 13.992 1.00 93.06 80 GLU A O 1
ATOM 603 N N . GLU A 1 81 ? -8.357 -5.857 13.363 1.00 90.56 81 GLU A N 1
ATOM 604 C CA . GLU A 1 81 ? -7.841 -5.483 14.690 1.00 90.56 81 GLU A CA 1
ATOM 605 C C . GLU A 1 81 ? -8.578 -4.259 15.250 1.00 90.56 81 GLU A C 1
ATOM 607 O O . GLU A 1 81 ? -9.073 -4.276 16.376 1.00 90.56 81 GLU A O 1
ATOM 612 N N . THR A 1 82 ? -8.736 -3.214 14.434 1.00 90.12 82 THR A N 1
ATOM 613 C CA . THR A 1 82 ? -9.398 -1.965 14.838 1.00 90.12 82 THR A CA 1
ATOM 614 C C . THR A 1 82 ? -10.896 -2.156 15.087 1.00 90.12 82 THR A C 1
ATOM 616 O O . THR A 1 82 ? -11.469 -1.513 15.967 1.00 90.12 82 THR A O 1
ATOM 619 N N . LYS A 1 83 ? -11.570 -3.040 14.336 1.00 90.88 83 LYS A N 1
ATOM 620 C CA . LYS A 1 83 ? -12.973 -3.393 14.613 1.00 90.88 83 LYS A CA 1
ATOM 621 C C . LYS A 1 83 ? -13.106 -4.099 15.961 1.00 90.88 83 LYS A C 1
ATOM 623 O O . LYS A 1 83 ? -14.047 -3.794 16.698 1.00 90.88 83 LYS A O 1
ATOM 628 N N . ALA A 1 84 ? -12.191 -5.022 16.255 1.00 90.94 84 ALA A N 1
ATOM 629 C CA . ALA A 1 84 ? -12.205 -5.854 17.454 1.00 90.94 84 ALA A CA 1
ATOM 630 C C . ALA A 1 84 ? -11.720 -5.123 18.718 1.00 90.94 84 ALA A C 1
ATOM 632 O O . ALA A 1 84 ? -12.089 -5.514 19.826 1.00 90.94 84 ALA A O 1
ATOM 633 N N . ASP A 1 85 ? -10.933 -4.055 18.575 1.00 87.75 85 ASP A N 1
ATOM 634 C CA . ASP A 1 85 ? -10.398 -3.293 19.700 1.00 87.75 85 ASP A CA 1
ATOM 635 C C . ASP A 1 85 ? -11.512 -2.545 20.453 1.00 87.75 85 ASP A C 1
ATOM 637 O O . ASP A 1 85 ? -12.019 -1.505 20.038 1.00 87.75 85 ASP A O 1
ATOM 641 N N . GLY A 1 86 ? -11.922 -3.093 21.597 1.00 85.38 86 GLY A N 1
ATOM 642 C CA . GLY A 1 86 ? -12.920 -2.503 22.491 1.00 85.38 86 GLY A CA 1
ATOM 643 C C . GLY A 1 86 ? -12.430 -1.292 23.294 1.00 85.38 86 GLY A C 1
ATOM 644 O O . GLY A 1 86 ? -13.240 -0.687 23.991 1.00 85.38 86 GLY A O 1
ATOM 645 N N . SER A 1 87 ? -11.140 -0.946 23.229 1.00 89.19 87 SER A N 1
ATOM 646 C CA . SER A 1 87 ? -10.533 0.113 24.049 1.00 89.19 87 SER A CA 1
ATOM 647 C C . SER A 1 87 ? -10.536 1.500 23.397 1.00 89.19 87 SER A C 1
ATOM 649 O O . SER A 1 87 ? -10.394 2.501 24.097 1.00 89.19 87 SER A O 1
ATOM 651 N N . ILE A 1 88 ? -10.741 1.568 22.079 1.00 84.75 88 ILE A N 1
ATOM 652 C CA . ILE A 1 88 ? -10.909 2.814 21.319 1.00 84.75 88 ILE A CA 1
ATOM 653 C C . ILE A 1 88 ? -12.369 3.251 21.293 1.00 84.75 88 ILE A C 1
ATOM 655 O O . ILE A 1 88 ? -13.277 2.437 21.070 1.00 84.75 88 ILE A O 1
ATOM 659 N N . ASP A 1 89 ? -12.585 4.555 21.466 1.00 91.69 89 ASP A N 1
ATOM 660 C CA . ASP A 1 89 ? -13.906 5.155 21.345 1.00 91.69 89 ASP A CA 1
ATOM 661 C C . ASP A 1 89 ? -14.461 5.017 19.918 1.00 91.69 89 ASP A C 1
ATOM 663 O O . ASP A 1 89 ? -13.747 4.721 18.953 1.00 91.69 89 ASP A O 1
ATOM 667 N N . ALA A 1 90 ? -15.778 5.171 19.797 1.00 90.44 90 ALA A N 1
ATOM 668 C CA . ALA A 1 90 ? -16.482 4.931 18.545 1.00 90.44 90 ALA A CA 1
ATOM 669 C C . ALA A 1 90 ? -16.062 5.903 17.431 1.00 90.44 90 ALA A C 1
ATOM 671 O O . ALA A 1 90 ? -15.956 5.479 16.276 1.00 90.44 90 ALA A O 1
ATOM 672 N N . ASP A 1 91 ? -15.783 7.165 17.767 1.00 90.25 91 ASP A N 1
ATOM 673 C CA . ASP A 1 91 ? -15.416 8.187 16.790 1.00 90.25 91 ASP A CA 1
ATOM 674 C C . ASP A 1 91 ? -13.983 7.960 16.298 1.00 90.25 91 ASP A C 1
ATOM 676 O O . ASP A 1 91 ? -13.729 7.971 15.093 1.00 90.25 91 ASP A O 1
ATOM 680 N N . ASP A 1 92 ? -13.040 7.681 17.198 1.00 88.50 92 ASP A N 1
ATOM 681 C CA . ASP A 1 92 ? -11.656 7.344 16.859 1.00 88.50 92 ASP A CA 1
ATOM 682 C C . ASP A 1 92 ? -11.579 6.062 16.031 1.00 88.50 92 ASP A C 1
ATOM 684 O O . ASP A 1 92 ? -10.851 6.004 15.034 1.00 88.50 92 ASP A O 1
ATOM 688 N N . ARG A 1 93 ? -12.370 5.047 16.392 1.00 89.19 93 ARG A N 1
ATOM 689 C CA . ARG A 1 93 ? -12.481 3.805 15.623 1.00 89.19 93 ARG A CA 1
ATOM 690 C C . ARG A 1 93 ? -13.000 4.070 14.216 1.00 89.19 93 ARG A C 1
ATOM 692 O O . ARG A 1 93 ? -12.412 3.576 13.256 1.00 89.19 93 ARG A O 1
ATOM 699 N N . ALA A 1 94 ? -14.064 4.860 14.073 1.00 91.69 94 ALA A N 1
ATOM 700 C CA . ALA A 1 94 ? -14.616 5.207 12.768 1.00 91.69 94 ALA A CA 1
ATOM 701 C C . ALA A 1 94 ? -13.587 5.949 11.900 1.00 91.69 94 ALA A C 1
ATOM 703 O O . ALA A 1 94 ? -13.401 5.581 10.738 1.00 91.69 94 ALA A O 1
ATOM 704 N N . ARG A 1 95 ? -12.860 6.923 12.471 1.00 91.56 95 ARG A N 1
ATOM 705 C CA . ARG A 1 95 ? -11.803 7.660 11.757 1.00 91.56 95 ARG A CA 1
ATOM 706 C C . ARG A 1 95 ? -10.666 6.743 11.300 1.00 91.56 95 ARG A C 1
ATOM 708 O O . ARG A 1 95 ? -10.253 6.828 10.146 1.00 91.56 95 ARG A O 1
ATOM 715 N N . ARG A 1 96 ? -10.192 5.832 12.158 1.00 88.81 96 ARG A N 1
ATOM 716 C CA . ARG A 1 96 ? -9.140 4.861 11.796 1.00 88.81 96 ARG A CA 1
ATOM 717 C C . ARG A 1 96 ? -9.595 3.885 10.718 1.00 88.81 96 ARG A C 1
ATOM 719 O O . ARG A 1 96 ? -8.875 3.666 9.753 1.00 88.81 96 ARG A O 1
ATOM 726 N N . LEU A 1 97 ? -10.803 3.337 10.843 1.00 91.62 97 LEU A N 1
ATOM 727 C CA . LEU A 1 97 ? -11.356 2.425 9.841 1.00 91.62 97 LEU A CA 1
ATOM 728 C C . LEU A 1 97 ? -11.551 3.110 8.488 1.00 91.62 97 LEU A C 1
ATOM 730 O O . LEU A 1 97 ? -11.303 2.490 7.458 1.00 91.62 97 LEU A O 1
ATOM 734 N N . GLN A 1 98 ? -11.988 4.370 8.479 1.00 93.06 98 GLN A N 1
ATOM 735 C CA . GLN A 1 98 ? -12.095 5.148 7.248 1.00 93.06 98 GLN A CA 1
ATOM 736 C C . GLN A 1 98 ? -10.721 5.348 6.600 1.00 93.06 98 GLN A C 1
ATOM 738 O O . GLN A 1 98 ? -10.586 5.131 5.399 1.00 93.06 98 GLN A O 1
ATOM 743 N N . PHE A 1 99 ? -9.713 5.709 7.397 1.00 90.19 99 PHE A N 1
ATOM 744 C CA . PHE A 1 99 ? -8.340 5.875 6.929 1.00 90.19 99 PHE A CA 1
ATOM 745 C C . PHE A 1 99 ? -7.783 4.578 6.321 1.00 90.19 99 PHE A C 1
ATOM 747 O O . PHE A 1 99 ? -7.412 4.574 5.151 1.00 90.19 99 PHE A O 1
ATOM 754 N N . TYR A 1 100 ? -7.824 3.458 7.052 1.00 90.94 100 TYR A N 1
ATOM 755 C CA . TYR A 1 100 ? -7.275 2.189 6.560 1.00 90.94 100 TYR A CA 1
ATOM 756 C C . TYR A 1 100 ? -7.996 1.659 5.320 1.00 90.94 100 TYR A C 1
ATOM 758 O O . TYR A 1 100 ? -7.363 1.063 4.455 1.00 90.94 100 TYR A O 1
ATOM 766 N N . ARG A 1 101 ? -9.311 1.883 5.200 1.00 92.69 101 ARG A N 1
ATOM 767 C CA . ARG A 1 101 ? -10.057 1.516 3.986 1.00 92.69 101 ARG A CA 1
ATOM 768 C C . ARG A 1 101 ? -9.639 2.354 2.786 1.00 92.69 101 ARG A C 1
ATOM 770 O O . ARG A 1 101 ? -9.424 1.790 1.722 1.00 92.69 101 ARG A O 1
ATOM 777 N N . SER A 1 102 ? -9.501 3.666 2.972 1.00 94.19 102 SER A N 1
ATOM 778 C CA . SER A 1 102 ? -9.039 4.559 1.906 1.00 94.19 102 SER A CA 1
ATOM 779 C C . SER A 1 102 ? -7.648 4.159 1.423 1.00 94.19 102 SER A C 1
ATOM 781 O O . SER A 1 102 ? -7.428 4.035 0.225 1.00 94.19 102 SER A O 1
ATOM 783 N N . GLU A 1 103 ? -6.720 3.898 2.345 1.00 90.75 103 GLU A N 1
ATOM 784 C CA . GLU A 1 103 ? -5.385 3.443 1.961 1.00 90.75 103 GLU A CA 1
ATOM 785 C C . GLU A 1 103 ? -5.407 2.070 1.295 1.00 90.75 103 GLU A C 1
ATOM 787 O O . GLU A 1 103 ? -4.656 1.828 0.355 1.00 90.75 103 GLU A O 1
ATOM 792 N N . TRP A 1 104 ? -6.264 1.159 1.757 1.00 94.38 104 TRP A N 1
ATOM 793 C CA . TRP A 1 104 ? -6.395 -0.156 1.142 1.00 94.38 104 TRP A CA 1
ATOM 794 C C . TRP A 1 104 ? -6.824 -0.038 -0.320 1.00 94.38 104 TRP A C 1
ATOM 796 O O . TRP A 1 104 ? -6.240 -0.709 -1.172 1.00 94.38 104 TRP A O 1
ATOM 806 N N . ASP A 1 105 ? -7.794 0.834 -0.610 1.00 94.88 105 ASP A N 1
ATOM 807 C CA . ASP A 1 105 ? -8.234 1.134 -1.973 1.00 94.88 105 ASP A CA 1
ATOM 808 C C . ASP A 1 105 ? -7.071 1.693 -2.812 1.00 94.88 105 ASP A C 1
ATOM 810 O O . ASP A 1 105 ? -6.823 1.202 -3.918 1.00 94.88 105 ASP A O 1
ATOM 814 N N . ASP A 1 106 ? -6.301 2.641 -2.264 1.00 92.81 106 ASP A N 1
ATOM 815 C CA . ASP A 1 106 ? -5.146 3.248 -2.937 1.00 92.81 106 ASP A CA 1
ATOM 816 C C . ASP A 1 106 ? -4.051 2.215 -3.264 1.00 92.81 106 ASP A C 1
ATOM 818 O O . ASP A 1 106 ? -3.594 2.130 -4.408 1.00 92.81 106 ASP A O 1
ATOM 822 N N . TYR A 1 107 ? -3.650 1.375 -2.302 1.00 91.12 107 TYR A N 1
ATOM 823 C CA . TYR A 1 107 ? -2.638 0.335 -2.532 1.00 91.12 107 TYR A CA 1
ATOM 824 C C . TYR A 1 107 ? -3.134 -0.767 -3.473 1.00 91.12 107 TYR A C 1
ATOM 826 O O . TYR A 1 107 ? -2.355 -1.288 -4.276 1.00 91.12 107 TYR A O 1
ATOM 834 N N . ASN A 1 108 ? -4.421 -1.113 -3.435 1.00 91.94 108 ASN A N 1
ATOM 835 C CA . ASN A 1 108 ? -4.986 -2.054 -4.399 1.00 91.94 108 ASN A CA 1
ATOM 836 C C . ASN A 1 108 ? -4.983 -1.495 -5.817 1.00 91.94 108 ASN A C 1
ATOM 838 O O . ASN A 1 108 ? -4.672 -2.225 -6.763 1.00 91.94 108 ASN A O 1
ATOM 842 N N . GLN A 1 109 ? -5.338 -0.220 -5.977 1.00 94.06 109 GLN A N 1
ATOM 843 C CA . GLN A 1 109 ? -5.298 0.439 -7.273 1.00 94.06 109 GLN A CA 1
ATOM 844 C C . GLN A 1 109 ? -3.858 0.519 -7.787 1.00 94.06 109 GLN A C 1
ATOM 846 O O . GLN A 1 109 ? -3.590 0.102 -8.911 1.00 94.06 109 GLN A O 1
ATOM 851 N N . LEU A 1 110 ? -2.912 0.915 -6.932 1.00 90.06 110 LEU A N 1
ATOM 852 C CA . LEU A 1 110 ? -1.488 0.943 -7.257 1.00 90.06 110 LEU A CA 1
ATOM 853 C C . LEU A 1 110 ? -0.963 -0.432 -7.693 1.00 90.06 110 LEU A C 1
ATOM 855 O O . LEU A 1 110 ? -0.239 -0.534 -8.682 1.00 90.06 110 LEU A O 1
ATOM 859 N N . ALA A 1 111 ? -1.346 -1.505 -6.998 1.00 92.25 111 ALA A N 1
ATOM 860 C CA . ALA A 1 111 ? -0.966 -2.861 -7.378 1.00 92.25 111 ALA A CA 1
ATOM 861 C C . ALA A 1 111 ? -1.520 -3.265 -8.755 1.00 92.25 111 ALA A C 1
ATOM 863 O O . ALA A 1 111 ? -0.837 -3.956 -9.513 1.00 92.25 111 ALA A O 1
ATOM 864 N N . ARG A 1 112 ? -2.750 -2.852 -9.087 1.00 91.69 112 ARG A N 1
ATOM 865 C CA . ARG A 1 112 ? -3.353 -3.087 -10.409 1.00 91.69 112 ARG A CA 1
ATOM 866 C C . ARG A 1 112 ? -2.629 -2.299 -11.493 1.00 91.69 112 ARG A C 1
ATOM 868 O O . ARG A 1 112 ? -2.303 -2.870 -12.528 1.00 91.69 112 ARG A O 1
ATOM 875 N N . ASP A 1 113 ? -2.333 -1.032 -11.240 1.00 88.88 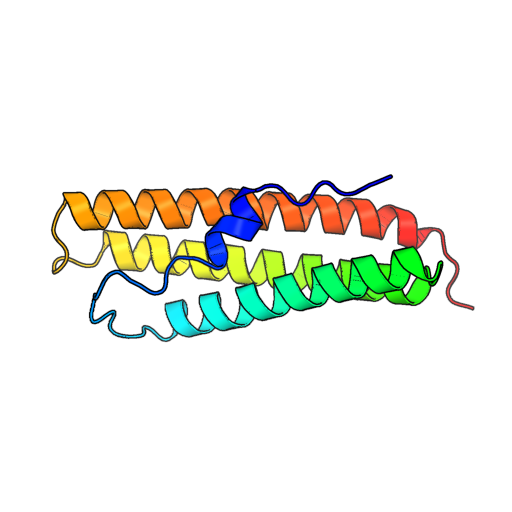113 ASP A N 1
ATOM 876 C CA . ASP A 1 113 ? -1.640 -0.167 -12.195 1.00 88.88 113 ASP A CA 1
ATOM 877 C C . ASP A 1 113 ? -0.212 -0.652 -12.456 1.00 88.88 113 ASP A C 1
ATOM 879 O O . ASP A 1 113 ? 0.207 -0.747 -13.610 1.00 88.88 113 ASP A O 1
ATOM 883 N N . ALA A 1 114 ? 0.506 -1.055 -11.404 1.00 88.75 114 ALA A N 1
ATOM 884 C CA . ALA A 1 114 ? 1.824 -1.667 -11.528 1.00 88.75 114 ALA A CA 1
ATOM 885 C C . ALA A 1 114 ? 1.765 -2.992 -12.305 1.00 88.75 114 ALA A C 1
ATOM 887 O O . ALA A 1 114 ? 2.592 -3.216 -13.184 1.00 88.75 114 ALA A O 1
ATOM 888 N N . SER A 1 115 ? 0.758 -3.839 -12.055 1.00 89.38 115 SER A N 1
ATOM 889 C CA . SER A 1 115 ? 0.542 -5.076 -12.821 1.00 89.38 115 SER A CA 1
ATOM 890 C C . SER A 1 115 ? 0.303 -4.800 -14.309 1.00 89.38 115 SER A C 1
ATOM 892 O O . SER A 1 115 ? 0.919 -5.444 -15.151 1.00 89.38 115 SER A O 1
ATOM 894 N N . ASN A 1 116 ? -0.534 -3.816 -14.643 1.00 83.81 116 ASN A N 1
ATOM 895 C CA . ASN A 1 116 ? -0.780 -3.425 -16.034 1.00 83.81 116 ASN A CA 1
ATOM 896 C C . ASN A 1 116 ? 0.493 -2.866 -16.700 1.00 83.81 116 ASN A C 1
ATOM 898 O O . ASN A 1 116 ? 0.739 -3.098 -17.882 1.00 83.81 116 ASN A O 1
ATOM 902 N N . GLY A 1 117 ? 1.321 -2.134 -15.947 1.00 80.19 117 GLY A N 1
ATOM 903 C CA . GLY A 1 117 ? 2.628 -1.663 -16.411 1.00 80.19 117 GLY A CA 1
ATOM 904 C C . GLY A 1 117 ? 3.615 -2.806 -16.675 1.00 80.19 117 GLY A C 1
ATOM 905 O O . GLY A 1 117 ? 4.363 -2.760 -17.649 1.00 80.19 117 GLY A O 1
ATOM 906 N N . LEU A 1 118 ? 3.582 -3.862 -15.859 1.00 84.31 118 LEU A N 1
ATOM 907 C CA . LEU A 1 118 ? 4.397 -5.066 -16.052 1.00 84.31 118 LEU A CA 1
ATOM 908 C C . LEU A 1 118 ? 3.985 -5.873 -17.285 1.00 84.31 118 LEU A C 1
ATOM 910 O O . LEU A 1 118 ? 4.847 -6.459 -17.940 1.00 84.31 118 LEU A O 1
ATOM 914 N N . ASP A 1 119 ? 2.711 -5.861 -17.668 1.00 79.69 119 ASP A N 1
ATOM 915 C CA . ASP A 1 119 ? 2.291 -6.480 -18.928 1.00 79.69 119 ASP A CA 1
ATOM 916 C C . ASP A 1 119 ? 2.983 -5.810 -20.126 1.00 79.69 119 ASP A C 1
ATOM 918 O O . ASP A 1 119 ? 3.417 -6.496 -21.054 1.00 79.69 119 ASP A O 1
ATOM 922 N N . ALA A 1 120 ? 3.203 -4.492 -20.078 1.00 73.69 120 ALA A N 1
ATOM 923 C CA . ALA A 1 120 ? 3.993 -3.787 -21.089 1.00 73.69 120 ALA A CA 1
ATOM 924 C C . ALA A 1 120 ? 5.482 -4.195 -21.070 1.00 73.69 120 ALA A C 1
ATOM 926 O O . ALA A 1 120 ? 6.136 -4.193 -22.114 1.00 73.69 120 ALA A O 1
ATOM 927 N N . CYS A 1 121 ? 6.003 -4.607 -19.911 1.00 75.12 121 CYS A N 1
ATOM 928 C CA . CYS A 1 121 ? 7.358 -5.140 -19.762 1.00 75.12 121 CYS A CA 1
ATOM 929 C C . CYS A 1 121 ? 7.528 -6.548 -20.348 1.00 75.12 121 CYS A C 1
ATOM 931 O O . CYS A 1 121 ? 8.618 -6.890 -20.800 1.00 75.12 121 CYS A O 1
ATOM 933 N N . SER A 1 122 ? 6.467 -7.360 -20.390 1.00 68.56 122 SER A N 1
ATOM 934 C CA . SER A 1 122 ? 6.520 -8.740 -20.905 1.00 68.56 122 SER A CA 1
ATOM 935 C C . SER A 1 122 ? 6.893 -8.844 -22.396 1.00 68.56 122 SER A C 1
ATOM 937 O O . SER A 1 122 ? 7.360 -9.890 -22.847 1.00 68.56 122 SER A O 1
ATOM 939 N N . GLY A 1 123 ? 6.747 -7.753 -23.161 1.00 63.19 123 GLY A N 1
ATOM 940 C CA . GLY A 1 123 ? 7.193 -7.653 -24.557 1.00 63.19 123 GLY A CA 1
ATOM 941 C C . GLY A 1 123 ? 8.694 -7.382 -24.730 1.00 63.19 123 GLY A C 1
ATOM 942 O O . GLY A 1 123 ? 9.206 -7.420 -25.851 1.00 63.19 123 GLY A O 1
ATOM 943 N N . 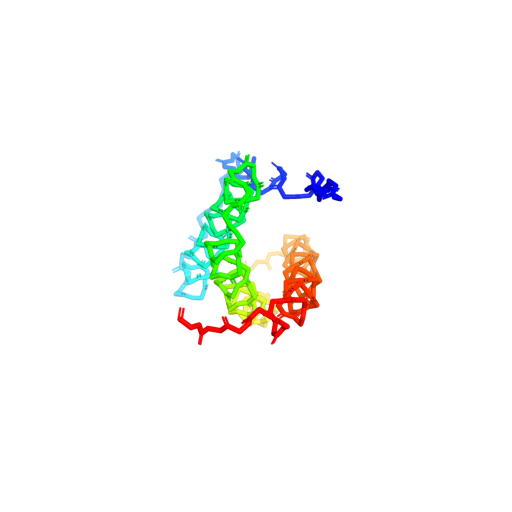ILE A 1 124 ? 9.410 -7.113 -23.638 1.00 63.56 124 ILE A N 1
ATOM 944 C CA . ILE A 1 124 ? 10.845 -6.838 -23.634 1.00 63.56 124 ILE A CA 1
ATOM 945 C C . ILE A 1 124 ? 11.556 -8.176 -23.450 1.00 63.56 124 ILE A C 1
ATOM 947 O O . ILE A 1 124 ? 11.639 -8.716 -22.351 1.00 63.56 124 ILE A O 1
ATOM 951 N N . ASN A 1 125 ? 12.041 -8.752 -24.551 1.00 50.16 125 ASN A N 1
ATOM 952 C CA . ASN A 1 125 ? 12.826 -9.983 -24.499 1.00 50.16 125 ASN A CA 1
ATOM 953 C C . ASN A 1 125 ? 14.052 -9.780 -23.593 1.00 50.16 125 ASN A C 1
ATOM 955 O O . ASN A 1 125 ? 14.958 -9.024 -23.943 1.00 50.16 125 ASN A O 1
ATOM 959 N N . TYR A 1 126 ? 14.089 -10.491 -22.465 1.00 47.91 126 TYR A N 1
ATOM 960 C CA . TYR A 1 126 ? 15.292 -10.693 -21.662 1.00 47.91 126 TYR A CA 1
ATOM 961 C C . TYR A 1 126 ? 16.314 -11.449 -22.526 1.00 47.91 126 TYR A C 1
ATOM 963 O O . TYR A 1 126 ? 16.215 -12.665 -22.693 1.00 47.91 126 TYR A O 1
ATOM 971 N N . ARG A 1 127 ? 17.252 -10.728 -23.140 1.00 41.91 127 ARG A N 1
ATOM 972 C CA . ARG A 1 127 ? 18.431 -11.295 -23.801 1.00 41.91 127 ARG A CA 1
ATOM 973 C C . ARG A 1 127 ? 19.688 -10.812 -23.110 1.00 41.91 127 ARG A C 1
ATOM 975 O O . ARG A 1 127 ? 19.745 -9.601 -22.810 1.00 41.91 127 ARG A O 1
#